Protein AF-A0A9D9KE44-F1 (afdb_monomer_lite)

pLDDT: mean 75.45, std 16.71, range [34.81, 94.5]

Sequence (70 aa):
MALSPTEANQDYPVPLEACKVYRVLPDPQAILHHMIRVIDESEEGDLYPNRYFTIVERAESLKQVLTSMN

Foldseek 3Di:
DDDDPPPDPVPDDDDDDPPDDWDWDDDPVLVVVQWTWTDDPVNDTDIDRVVVDDDDPDPVCSVVVVVVVD

Secondary structure (DSSP, 8-state):
-PPPS-S--TTSPPPPPTT---EEEP-HHHHHTTEEEEE-SSS-EEEEEGGG----SSHHHHHHHHHHT-

Radius of gyration: 15.15 Å; chains: 1; bounding box: 39×27×41 Å

Structure (mmCIF, N/CA/C/O backbone):
data_AF-A0A9D9KE44-F1
#
_entry.id   AF-A0A9D9KE44-F1
#
loop_
_atom_site.group_PDB
_atom_site.id
_atom_site.type_symbol
_atom_site.label_atom_id
_atom_site.label_alt_id
_atom_site.label_comp_id
_atom_site.label_asym_id
_atom_site.label_entity_id
_atom_site.label_seq_id
_atom_site.pdbx_PDB_ins_code
_atom_site.Cartn_x
_atom_site.Cartn_y
_atom_site.Cartn_z
_atom_site.occupancy
_atom_site.B_iso_or_equiv
_atom_site.auth_seq_id
_atom_site.auth_comp_id
_atom_site.auth_asym_id
_atom_site.auth_atom_id
_atom_site.pdbx_PDB_model_num
ATOM 1 N N . MET A 1 1 ? 19.262 -6.230 30.506 1.00 34.81 1 MET A N 1
ATOM 2 C CA . MET A 1 1 ? 20.237 -6.505 29.434 1.00 34.81 1 MET A CA 1
ATOM 3 C C . MET A 1 1 ? 19.526 -6.153 28.136 1.00 34.81 1 MET A C 1
ATOM 5 O O . MET A 1 1 ? 18.645 -6.895 27.728 1.00 34.81 1 MET A O 1
ATOM 9 N N . ALA A 1 2 ? 19.734 -4.933 27.634 1.00 39.50 2 ALA A N 1
ATOM 10 C CA . ALA A 1 2 ? 19.096 -4.462 26.406 1.00 39.50 2 ALA A CA 1
ATOM 11 C C . ALA A 1 2 ? 19.769 -5.163 25.222 1.00 39.50 2 ALA A C 1
ATOM 13 O O . ALA A 1 2 ? 20.997 -5.209 25.171 1.00 39.50 2 ALA A O 1
ATOM 14 N N . LEU A 1 3 ? 18.977 -5.757 24.333 1.00 41.62 3 LEU A N 1
ATOM 15 C CA . LEU A 1 3 ? 19.491 -6.383 23.121 1.00 41.62 3 LEU A CA 1
ATOM 16 C C . LEU A 1 3 ? 19.999 -5.277 22.187 1.00 41.62 3 LEU A C 1
ATOM 18 O O . LEU A 1 3 ? 19.283 -4.314 21.910 1.00 41.62 3 LEU A O 1
ATOM 22 N N . SER A 1 4 ? 21.258 -5.392 21.772 1.00 38.25 4 SER A N 1
ATOM 23 C CA . SER A 1 4 ? 21.913 -4.483 20.831 1.00 38.25 4 SER A CA 1
ATOM 24 C C . SER A 1 4 ? 21.241 -4.556 19.448 1.00 38.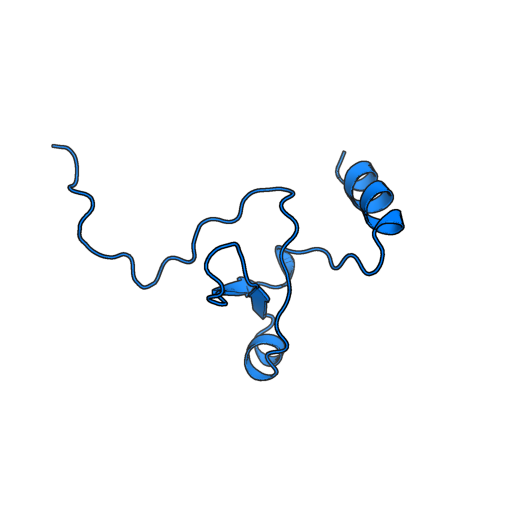25 4 SER A C 1
ATOM 26 O O . SER A 1 4 ? 20.836 -5.647 19.051 1.00 38.25 4 SER A O 1
ATOM 28 N N . PRO A 1 5 ? 21.146 -3.460 18.669 1.00 45.56 5 PRO A N 1
ATOM 29 C CA . PRO A 1 5 ? 20.327 -3.409 17.454 1.00 45.56 5 PRO A CA 1
ATOM 30 C C . PRO A 1 5 ? 21.002 -3.987 16.192 1.00 45.56 5 PRO A C 1
ATOM 32 O O . PRO A 1 5 ? 20.636 -3.608 15.084 1.00 45.56 5 PRO A O 1
ATOM 35 N N . THR A 1 6 ? 22.003 -4.864 16.311 1.00 44.50 6 THR A N 1
ATOM 36 C CA . THR A 1 6 ? 22.935 -5.148 15.197 1.00 44.50 6 THR A CA 1
ATOM 37 C C . THR A 1 6 ? 22.934 -6.573 14.652 1.00 44.50 6 THR A C 1
ATOM 39 O O . THR A 1 6 ? 23.834 -6.930 13.898 1.00 44.50 6 THR A O 1
ATOM 42 N N . GLU A 1 7 ? 21.920 -7.378 14.949 1.00 40.53 7 GLU A N 1
ATOM 43 C CA . GLU A 1 7 ? 21.691 -8.626 14.217 1.00 40.53 7 GLU A CA 1
ATOM 44 C C . GLU A 1 7 ? 20.552 -8.375 13.240 1.00 40.53 7 GLU A C 1
ATOM 46 O O . GLU A 1 7 ? 19.385 -8.284 13.612 1.00 40.53 7 GLU A O 1
ATOM 51 N N . ALA A 1 8 ? 20.943 -8.118 11.995 1.00 43.66 8 ALA A N 1
ATOM 52 C CA . ALA A 1 8 ? 20.059 -7.778 10.905 1.00 43.66 8 ALA A CA 1
ATOM 53 C C . ALA A 1 8 ? 18.924 -8.807 10.804 1.00 43.66 8 ALA A C 1
ATOM 55 O O . ALA A 1 8 ? 19.122 -9.941 10.372 1.00 43.66 8 ALA A O 1
ATOM 56 N N . ASN A 1 9 ? 17.721 -8.379 11.180 1.00 42.09 9 ASN A N 1
ATOM 57 C CA . ASN A 1 9 ? 16.472 -8.996 10.766 1.00 42.09 9 ASN A CA 1
ATOM 58 C C . ASN A 1 9 ? 16.336 -8.801 9.244 1.00 42.09 9 ASN A C 1
ATOM 60 O O . ASN A 1 9 ? 15.553 -7.974 8.794 1.00 42.09 9 ASN A O 1
ATOM 64 N N . GLN A 1 10 ? 17.138 -9.515 8.448 1.00 51.59 10 GLN A N 1
ATOM 65 C CA . GLN A 1 10 ? 17.120 -9.429 6.980 1.00 51.59 10 GLN A CA 1
ATOM 66 C C . GLN A 1 10 ? 15.844 -10.026 6.363 1.00 51.59 10 GLN A C 1
ATOM 68 O O . GLN A 1 10 ? 15.646 -9.917 5.160 1.00 51.59 10 GLN A O 1
ATOM 73 N N . ASP A 1 11 ? 14.974 -10.612 7.187 1.00 52.00 11 ASP A N 1
ATOM 74 C CA . ASP A 1 11 ? 13.726 -11.257 6.774 1.00 52.00 11 ASP A CA 1
ATOM 75 C C . ASP A 1 11 ? 12.469 -10.606 7.367 1.00 52.00 11 ASP A C 1
ATOM 77 O O . ASP A 1 11 ? 11.366 -11.120 7.169 1.00 52.00 11 ASP A O 1
ATOM 81 N N . TYR A 1 12 ? 12.595 -9.494 8.103 1.00 51.53 12 TYR A N 1
ATOM 82 C CA . TYR A 1 12 ? 11.409 -8.767 8.551 1.00 51.53 12 TYR A CA 1
ATOM 83 C C . TYR A 1 12 ? 11.139 -7.593 7.623 1.00 51.53 12 TYR A C 1
ATOM 85 O O . TYR A 1 12 ? 11.902 -6.625 7.654 1.00 51.53 12 TYR A O 1
ATOM 93 N N . PRO A 1 13 ? 10.058 -7.652 6.823 1.00 61.97 13 PRO A N 1
ATOM 94 C CA . PRO A 1 13 ? 9.653 -6.500 6.044 1.00 61.97 13 PRO A CA 1
ATOM 95 C C . PRO A 1 13 ? 9.415 -5.321 6.990 1.00 61.97 13 PRO A C 1
ATOM 97 O O . PRO A 1 13 ? 8.933 -5.504 8.119 1.00 61.97 13 PRO A O 1
ATOM 100 N N . VAL A 1 14 ? 9.792 -4.125 6.541 1.00 66.31 14 VAL A N 1
ATOM 101 C CA . VAL A 1 14 ? 9.608 -2.886 7.301 1.00 66.31 14 VAL A CA 1
ATOM 102 C C . VAL A 1 14 ? 8.147 -2.819 7.775 1.00 66.31 14 VAL A C 1
ATOM 104 O O . VAL A 1 14 ? 7.230 -3.071 6.995 1.00 66.31 14 VAL A O 1
ATOM 107 N N . PRO A 1 15 ? 7.868 -2.557 9.063 1.00 74.38 15 PRO A N 1
ATOM 108 C CA . PRO A 1 15 ? 6.493 -2.572 9.545 1.00 74.38 15 PRO A CA 1
ATOM 109 C C . PRO A 1 15 ? 5.635 -1.559 8.775 1.00 74.38 15 PRO A C 1
ATOM 111 O O . PRO A 1 15 ? 5.992 -0.388 8.663 1.00 74.38 15 PRO A O 1
ATOM 114 N N . LEU A 1 16 ? 4.487 -2.016 8.261 1.00 78.19 16 LEU A N 1
ATOM 115 C CA . LEU A 1 16 ? 3.523 -1.149 7.585 1.00 78.19 16 LEU A CA 1
ATOM 116 C C . LEU A 1 16 ? 2.957 -0.118 8.566 1.00 78.19 16 LEU A C 1
ATOM 118 O O . LEU A 1 16 ? 2.504 -0.457 9.661 1.00 78.19 16 LEU A O 1
ATOM 122 N N . GLU A 1 17 ? 2.914 1.137 8.132 1.00 77.44 17 GLU A N 1
ATOM 123 C CA . GLU A 1 17 ? 2.201 2.202 8.823 1.00 77.44 17 GLU A CA 1
ATOM 124 C C . GLU A 1 17 ? 0.725 2.164 8.408 1.00 77.44 17 GLU A C 1
ATOM 126 O O . GLU A 1 17 ? 0.387 2.193 7.219 1.00 77.44 17 GLU A O 1
ATOM 131 N N . ALA A 1 18 ? -0.182 2.104 9.386 1.00 75.69 18 ALA A N 1
ATOM 132 C CA . ALA A 1 18 ? -1.614 2.119 9.109 1.00 75.69 18 ALA A CA 1
ATOM 133 C C . ALA A 1 18 ? -2.017 3.412 8.374 1.00 75.69 18 ALA A C 1
ATOM 135 O O . ALA A 1 18 ? -1.579 4.504 8.729 1.00 75.69 18 ALA A O 1
ATOM 136 N N . CYS A 1 19 ? -2.878 3.282 7.358 1.00 75.25 19 CYS A N 1
ATOM 137 C CA . CYS A 1 19 ? -3.381 4.382 6.522 1.00 75.25 19 CYS A CA 1
ATOM 138 C C . CYS A 1 19 ? -2.331 5.122 5.667 1.00 75.25 19 CYS A C 1
ATOM 140 O O . CYS A 1 19 ? -2.674 6.129 5.041 1.00 75.25 19 CYS A O 1
ATOM 142 N N . LYS A 1 20 ? -1.087 4.631 5.573 1.00 82.81 20 LYS A N 1
ATOM 143 C CA . LYS A 1 20 ? -0.111 5.140 4.599 1.00 82.81 20 LYS A CA 1
ATOM 144 C C . LYS A 1 20 ? -0.466 4.629 3.198 1.00 82.81 20 LYS A C 1
ATOM 146 O O . LYS A 1 20 ? -0.871 3.481 3.013 1.00 82.81 20 LYS A O 1
ATOM 151 N N . VAL A 1 21 ? -0.350 5.506 2.203 1.00 83.62 21 VAL A N 1
ATOM 152 C CA . VAL A 1 21 ? -0.546 5.151 0.792 1.00 83.62 21 VAL A CA 1
ATOM 153 C C . VAL A 1 21 ? 0.806 4.764 0.211 1.00 83.62 21 VAL A C 1
ATOM 155 O O . VAL A 1 21 ? 1.739 5.562 0.234 1.00 83.62 21 VAL A O 1
ATOM 158 N N . TYR A 1 22 ? 0.893 3.553 -0.330 1.00 87.12 22 TYR A N 1
ATOM 159 C CA . TYR A 1 22 ? 2.107 3.014 -0.936 1.00 87.12 22 TYR A CA 1
ATOM 160 C C . TYR A 1 22 ? 1.958 2.910 -2.455 1.00 87.12 22 TYR A C 1
ATOM 162 O O . TYR A 1 22 ? 0.854 2.709 -2.969 1.00 87.12 22 TYR A O 1
ATOM 170 N N . ARG A 1 23 ? 3.073 3.013 -3.188 1.00 87.50 23 ARG A N 1
ATOM 171 C CA . ARG A 1 23 ? 3.086 2.726 -4.630 1.00 87.50 23 ARG A CA 1
ATOM 172 C C . ARG A 1 23 ? 3.253 1.231 -4.846 1.00 87.50 23 ARG A C 1
ATOM 174 O O . ARG A 1 23 ? 4.093 0.612 -4.207 1.00 87.50 23 ARG A O 1
ATOM 181 N N . VAL A 1 24 ? 2.487 0.665 -5.771 1.00 88.25 24 VAL A N 1
ATOM 182 C CA . VAL A 1 24 ? 2.568 -0.758 -6.124 1.00 88.25 24 VAL A CA 1
ATOM 183 C C . VAL A 1 24 ? 3.473 -0.935 -7.339 1.00 88.25 24 VAL A C 1
ATOM 185 O O . VAL A 1 24 ? 3.308 -0.229 -8.335 1.00 88.25 24 VAL A O 1
ATOM 188 N N . LEU A 1 25 ? 4.390 -1.901 -7.277 1.00 88.81 25 LEU A N 1
ATOM 189 C CA . LEU A 1 25 ? 5.142 -2.369 -8.438 1.00 88.81 25 LEU A CA 1
ATOM 190 C C . LEU A 1 25 ? 4.485 -3.612 -9.047 1.00 88.81 25 LEU A C 1
ATOM 192 O O . LEU A 1 25 ? 4.154 -4.546 -8.312 1.00 88.81 25 LEU A O 1
ATOM 196 N N . PRO A 1 26 ? 4.343 -3.678 -10.383 1.00 88.12 26 PRO A N 1
ATOM 197 C CA . PRO A 1 26 ? 3.946 -4.905 -11.055 1.00 88.12 26 PRO A CA 1
ATOM 198 C C . PRO A 1 26 ? 4.961 -6.022 -10.794 1.00 88.12 26 PRO A C 1
ATOM 200 O O . PRO A 1 26 ? 6.120 -5.927 -11.192 1.00 88.12 26 PRO A O 1
ATOM 203 N N . ASP A 1 27 ? 4.511 -7.098 -10.157 1.00 92.00 27 ASP A N 1
ATOM 204 C CA . ASP A 1 27 ? 5.308 -8.300 -9.920 1.00 92.00 27 ASP A CA 1
ATOM 205 C C . ASP A 1 27 ? 4.436 -9.538 -10.192 1.00 92.00 27 ASP A C 1
ATOM 207 O O . ASP A 1 27 ? 3.667 -9.967 -9.326 1.00 92.00 27 ASP A O 1
ATOM 211 N N . PRO A 1 28 ? 4.510 -10.111 -11.408 1.00 92.06 28 PRO A N 1
ATOM 212 C CA . PRO A 1 28 ? 3.713 -11.276 -11.775 1.00 92.06 28 PRO A CA 1
ATOM 213 C C . PRO A 1 28 ? 3.943 -12.482 -10.862 1.00 92.06 28 PRO A C 1
ATOM 215 O O . PRO A 1 28 ? 3.008 -13.241 -10.629 1.00 92.06 28 PRO A O 1
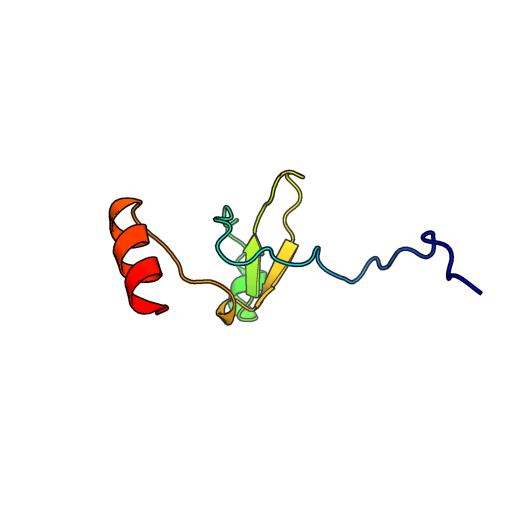ATOM 218 N N . GLN A 1 29 ? 5.157 -12.658 -10.329 1.00 93.50 29 GLN A N 1
ATOM 219 C CA . GLN A 1 29 ? 5.455 -13.765 -9.422 1.00 93.50 29 GLN A CA 1
ATOM 220 C C . GLN A 1 29 ? 4.774 -13.542 -8.071 1.00 93.50 29 GLN A C 1
ATOM 222 O O . GLN A 1 29 ? 4.097 -14.437 -7.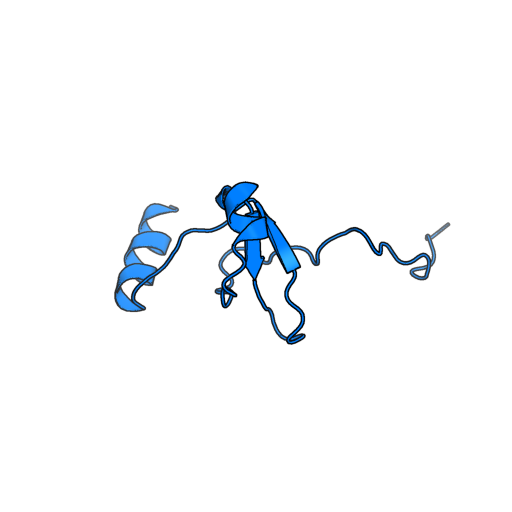576 1.00 93.50 29 GLN A O 1
ATOM 227 N N . ALA A 1 30 ? 4.854 -12.332 -7.514 1.00 91.75 30 ALA A N 1
ATOM 228 C CA . ALA A 1 30 ? 4.155 -11.991 -6.276 1.00 91.75 30 ALA A CA 1
ATOM 229 C C . ALA A 1 30 ? 2.637 -12.209 -6.387 1.00 91.75 30 ALA A C 1
ATOM 231 O O . ALA A 1 30 ? 2.025 -12.800 -5.495 1.00 91.75 30 ALA A O 1
ATOM 232 N N . ILE A 1 31 ? 2.042 -11.801 -7.512 1.00 90.06 31 ILE A N 1
ATOM 233 C CA . ILE A 1 31 ? 0.602 -11.943 -7.762 1.00 90.06 31 ILE A CA 1
ATOM 234 C C . ILE A 1 31 ? 0.169 -13.415 -7.707 1.00 90.06 31 ILE A C 1
ATOM 236 O O . ILE A 1 31 ? -0.857 -13.717 -7.091 1.00 90.06 31 ILE A O 1
ATOM 240 N N . LEU A 1 32 ? 0.959 -14.335 -8.279 1.00 94.19 32 LEU A N 1
ATOM 241 C CA . LEU A 1 32 ? 0.690 -15.781 -8.230 1.00 94.19 32 LEU A CA 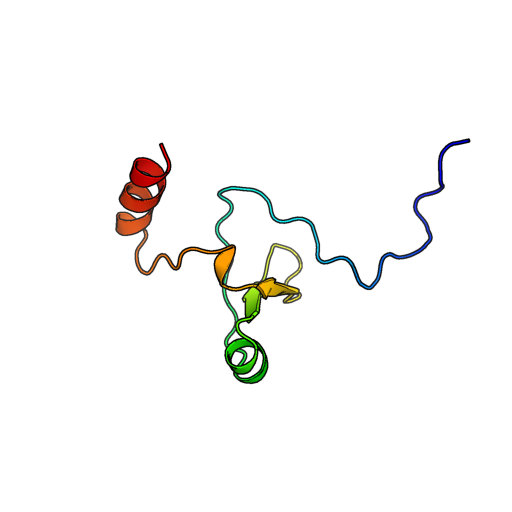1
ATOM 242 C C . LEU A 1 32 ? 0.643 -16.329 -6.795 1.00 94.19 32 LEU A C 1
ATOM 244 O O . LEU A 1 32 ? -0.030 -17.326 -6.542 1.00 94.19 32 LEU A O 1
ATOM 248 N N . HIS A 1 33 ? 1.320 -15.664 -5.860 1.00 94.50 33 HIS A N 1
ATOM 249 C CA . HIS A 1 33 ? 1.385 -16.036 -4.448 1.00 94.50 33 HIS A CA 1
ATOM 250 C C . HIS A 1 33 ? 0.457 -15.206 -3.544 1.00 94.50 33 HIS A C 1
ATOM 252 O O . HIS A 1 33 ? 0.592 -15.262 -2.325 1.00 94.50 33 HIS A O 1
ATOM 258 N N . HIS A 1 34 ? -0.491 -14.444 -4.107 1.00 92.62 34 HIS A N 1
ATOM 259 C CA . HIS A 1 34 ? -1.347 -13.507 -3.358 1.00 92.62 34 HIS A CA 1
ATOM 260 C C . HIS A 1 34 ? -0.560 -12.433 -2.585 1.00 92.62 34 HIS A C 1
ATOM 262 O O . HIS A 1 34 ? -1.007 -11.918 -1.555 1.00 92.62 34 HIS A O 1
ATOM 268 N N . MET A 1 35 ? 0.609 -12.073 -3.107 1.00 93.25 35 MET A N 1
ATOM 269 C CA . MET A 1 35 ? 1.477 -11.030 -2.580 1.00 93.25 35 MET A CA 1
ATOM 270 C C . MET A 1 35 ? 1.393 -9.780 -3.462 1.00 93.25 35 MET A C 1
ATOM 272 O O . MET A 1 35 ? 1.019 -9.838 -4.635 1.00 93.25 35 MET A O 1
ATOM 276 N N . ILE A 1 36 ? 1.754 -8.640 -2.887 1.00 90.75 36 ILE A N 1
ATOM 277 C CA . ILE A 1 36 ? 1.875 -7.356 -3.565 1.00 90.75 36 ILE A CA 1
ATOM 278 C C . ILE A 1 36 ? 3.242 -6.758 -3.248 1.00 90.75 36 ILE A C 1
ATOM 280 O O . ILE A 1 36 ? 3.682 -6.795 -2.098 1.00 90.75 36 ILE A O 1
ATOM 284 N N . ARG A 1 37 ? 3.918 -6.238 -4.278 1.00 91.81 37 ARG A N 1
ATOM 285 C CA . ARG A 1 37 ? 5.171 -5.504 -4.112 1.00 91.81 37 ARG A CA 1
ATOM 286 C C . ARG A 1 37 ? 4.867 -4.024 -3.955 1.00 91.81 37 ARG A C 1
ATOM 288 O O . ARG A 1 37 ? 4.261 -3.433 -4.850 1.00 91.81 37 ARG A O 1
ATOM 295 N N . VAL A 1 38 ? 5.275 -3.435 -2.840 1.00 89.69 38 VAL A N 1
ATOM 296 C CA . VAL A 1 38 ? 5.046 -2.019 -2.536 1.00 89.69 38 VAL A CA 1
ATOM 297 C C . VAL A 1 38 ? 6.373 -1.303 -2.323 1.00 89.69 38 VAL A C 1
ATOM 299 O O . VAL A 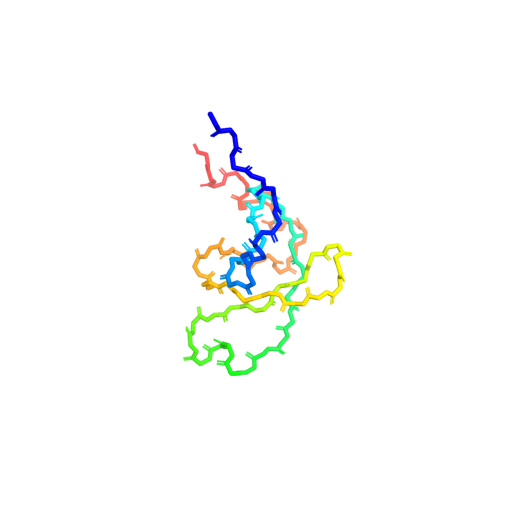1 38 ? 7.298 -1.881 -1.767 1.00 89.69 38 VAL A O 1
ATOM 302 N N . ILE A 1 39 ? 6.463 -0.058 -2.787 1.00 87.69 39 ILE A N 1
ATOM 303 C CA . ILE A 1 39 ? 7.607 0.829 -2.554 1.00 87.69 39 ILE A CA 1
ATOM 304 C C . ILE A 1 39 ? 7.201 1.893 -1.534 1.00 87.69 39 ILE A C 1
ATOM 306 O O . ILE A 1 39 ? 6.139 2.519 -1.678 1.00 87.69 39 ILE A O 1
ATOM 310 N N . ASP A 1 40 ? 8.072 2.124 -0.557 1.00 81.31 40 ASP A N 1
ATOM 311 C CA . ASP A 1 40 ? 7.995 3.223 0.401 1.00 81.31 40 ASP A CA 1
ATOM 312 C C . ASP A 1 40 ? 8.944 4.388 0.015 1.00 81.31 40 ASP A C 1
ATOM 314 O O . ASP A 1 40 ? 9.013 4.783 -1.150 1.00 81.31 40 ASP A O 1
ATOM 318 N N . GLU A 1 41 ? 9.623 5.005 0.982 1.00 77.06 41 GLU A N 1
ATOM 319 C CA . GLU A 1 41 ? 10.587 6.094 0.770 1.00 77.06 41 GLU A CA 1
ATOM 320 C C . GLU A 1 41 ? 11.976 5.597 0.335 1.00 77.06 41 GLU A C 1
ATOM 322 O O . GLU A 1 41 ? 12.777 6.393 -0.151 1.00 77.06 41 GLU A O 1
ATOM 327 N N . SER A 1 42 ? 12.261 4.299 0.486 1.00 70.88 42 SER A N 1
ATOM 328 C CA . SER A 1 42 ? 13.572 3.701 0.201 1.00 70.88 42 SER A CA 1
ATOM 329 C C . SER A 1 42 ? 13.822 3.404 -1.280 1.00 70.88 42 SER A C 1
ATOM 331 O O . SER A 1 42 ? 14.936 3.050 -1.648 1.00 70.88 42 SER A O 1
ATOM 333 N N . GLU A 1 43 ? 12.797 3.520 -2.131 1.00 73.31 43 GLU A N 1
ATOM 334 C CA . GLU A 1 43 ? 12.789 3.045 -3.528 1.00 73.31 43 GLU A CA 1
ATOM 335 C C . GLU A 1 43 ? 12.984 1.525 -3.706 1.00 73.31 43 GLU A C 1
ATOM 337 O O . GLU A 1 43 ? 12.804 1.009 -4.813 1.00 73.31 43 GLU A O 1
ATOM 342 N N . GLU A 1 44 ? 13.254 0.788 -2.628 1.00 75.44 44 GLU A N 1
ATOM 343 C CA . GLU A 1 44 ? 13.289 -0.667 -2.603 1.00 75.44 44 GLU A CA 1
ATOM 344 C C . GLU A 1 44 ? 11.864 -1.215 -2.407 1.00 75.44 44 GLU A C 1
ATOM 346 O O . GLU A 1 44 ? 11.028 -0.650 -1.701 1.00 75.44 44 GLU A O 1
ATOM 351 N N . GLY A 1 45 ? 11.532 -2.275 -3.148 1.00 82.94 45 GLY A N 1
ATOM 352 C CA . GLY A 1 45 ? 10.181 -2.830 -3.179 1.00 82.94 45 GLY A CA 1
ATOM 353 C C . GLY A 1 45 ? 10.049 -4.063 -2.294 1.00 82.94 45 GLY A C 1
ATOM 354 O O . GLY A 1 45 ? 10.559 -5.121 -2.669 1.00 82.94 45 GLY A O 1
ATOM 355 N N . ASP A 1 46 ? 9.280 -3.964 -1.215 1.00 88.12 46 ASP A N 1
ATOM 356 C CA . ASP A 1 46 ? 8.998 -5.056 -0.278 1.00 88.12 46 ASP A CA 1
ATOM 357 C C . ASP A 1 46 ? 7.736 -5.845 -0.652 1.00 88.12 46 ASP A C 1
ATOM 359 O O . ASP A 1 46 ? 6.809 -5.321 -1.276 1.00 88.12 46 ASP A O 1
ATOM 363 N N . LEU A 1 47 ? 7.682 -7.120 -0.251 1.00 89.94 47 LEU A N 1
ATOM 364 C CA . LEU A 1 47 ? 6.544 -8.009 -0.495 1.00 89.94 47 LEU A CA 1
ATOM 365 C C . LEU A 1 47 ? 5.668 -8.171 0.743 1.00 89.94 47 LEU A C 1
ATOM 367 O O . LEU A 1 47 ? 6.130 -8.575 1.807 1.00 89.94 47 LEU A O 1
ATOM 371 N N . TYR A 1 48 ? 4.364 -7.993 0.553 1.00 88.75 48 TYR A N 1
ATOM 372 C CA . TYR A 1 48 ? 3.366 -8.199 1.598 1.00 88.75 48 TYR A CA 1
ATOM 373 C C . TYR A 1 48 ? 2.165 -8.987 1.073 1.00 88.75 48 TYR A C 1
ATOM 375 O O . TYR A 1 48 ? 1.883 -8.951 -0.125 1.00 88.75 48 TYR A O 1
ATOM 383 N N . PRO A 1 49 ? 1.398 -9.659 1.946 1.00 91.38 49 PRO A N 1
ATOM 384 C CA . PRO A 1 49 ? 0.104 -10.216 1.574 1.00 91.38 49 PRO A CA 1
ATOM 385 C C . PRO A 1 49 ? -0.832 -9.131 1.028 1.00 91.38 49 PRO A C 1
ATOM 387 O O . PRO A 1 49 ? -1.042 -8.102 1.673 1.00 91.38 49 PRO A O 1
ATOM 390 N N . ASN A 1 50 ? -1.459 -9.379 -0.123 1.00 90.25 50 ASN A N 1
ATOM 391 C CA . ASN A 1 50 ? -2.355 -8.408 -0.761 1.00 90.25 50 ASN A CA 1
ATOM 392 C C . ASN A 1 50 ? -3.534 -7.983 0.139 1.00 90.25 50 ASN A C 1
ATOM 394 O O . ASN A 1 50 ? -3.965 -6.837 0.086 1.00 90.25 50 ASN A O 1
ATOM 398 N N . ARG A 1 51 ? -3.991 -8.872 1.031 1.00 90.62 51 ARG A N 1
ATOM 399 C CA . ARG A 1 51 ? -5.075 -8.645 2.000 1.00 90.62 51 ARG A CA 1
ATOM 400 C C . ARG A 1 51 ? -4.810 -7.518 3.003 1.00 90.62 51 ARG A C 1
ATOM 402 O O . ARG A 1 51 ? -5.737 -7.115 3.694 1.00 90.62 51 ARG A O 1
ATOM 409 N N . TYR A 1 52 ? -3.565 -7.059 3.139 1.00 88.56 52 TYR A N 1
ATOM 410 C CA . TYR A 1 52 ? -3.230 -5.919 4.001 1.00 88.56 52 TYR A CA 1
ATOM 411 C C . TYR A 1 52 ? -3.545 -4.574 3.343 1.00 88.56 52 TYR A C 1
ATOM 413 O O . TYR A 1 52 ? -3.532 -3.550 4.020 1.00 88.56 52 TYR A O 1
ATOM 421 N N . PHE A 1 53 ? -3.854 -4.569 2.045 1.00 88.25 53 PHE A N 1
ATOM 422 C CA . PHE A 1 53 ? -4.050 -3.355 1.270 1.00 88.25 53 PHE A CA 1
ATOM 423 C C . PHE A 1 53 ? -5.442 -3.317 0.654 1.00 88.25 53 PHE A C 1
ATOM 425 O O . PHE A 1 53 ? -6.022 -4.332 0.276 1.00 88.25 53 PHE A O 1
ATOM 432 N N . THR A 1 54 ? -5.949 -2.099 0.501 1.00 87.25 54 THR A N 1
ATOM 433 C CA . THR A 1 54 ? -7.087 -1.794 -0.366 1.00 87.25 54 THR A CA 1
ATOM 434 C C . THR A 1 54 ? -6.565 -0.985 -1.543 1.00 87.25 54 THR A C 1
ATOM 436 O O . THR A 1 54 ? -5.878 0.017 -1.348 1.00 87.25 54 THR A O 1
ATOM 439 N N . ILE A 1 55 ? -6.868 -1.419 -2.766 1.00 83.44 55 ILE A N 1
ATOM 440 C CA . ILE A 1 55 ? -6.486 -0.681 -3.972 1.00 83.44 55 ILE A CA 1
ATOM 441 C C . ILE A 1 55 ? -7.384 0.551 -4.092 1.00 83.44 55 ILE A C 1
ATOM 443 O O . ILE A 1 55 ? -8.609 0.442 -4.087 1.00 83.44 55 ILE A O 1
ATOM 447 N N . VAL A 1 56 ? -6.765 1.723 -4.219 1.00 80.12 56 VAL A N 1
ATOM 448 C CA . VAL A 1 56 ? -7.459 2.996 -4.428 1.00 80.12 56 VAL A CA 1
ATOM 449 C C . VAL A 1 56 ? -7.113 3.506 -5.824 1.00 80.12 56 VAL A C 1
ATOM 451 O O . VAL A 1 56 ? -6.029 4.032 -6.051 1.00 80.12 56 VAL A O 1
ATOM 454 N N . GLU A 1 57 ? -8.032 3.336 -6.775 1.00 75.00 57 GLU A N 1
ATOM 455 C CA . GLU A 1 57 ? -7.812 3.711 -8.183 1.00 75.00 57 GLU A CA 1
ATOM 456 C C . GLU A 1 57 ? -7.856 5.229 -8.421 1.00 75.00 57 GLU A C 1
ATOM 458 O O . GLU A 1 57 ? -7.266 5.734 -9.377 1.00 75.00 57 GLU A O 1
ATOM 463 N N . ARG A 1 58 ? -8.562 5.980 -7.565 1.00 74.06 58 ARG A N 1
ATOM 464 C CA . ARG A 1 58 ? -8.690 7.442 -7.657 1.00 74.06 58 ARG A CA 1
AT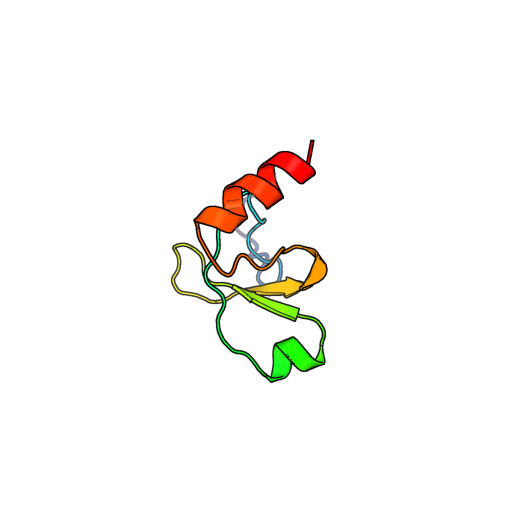OM 465 C C . ARG A 1 58 ? -8.617 8.082 -6.280 1.00 74.06 58 ARG A C 1
ATOM 467 O O . ARG A 1 58 ? -9.186 7.566 -5.324 1.00 74.06 58 ARG A O 1
ATOM 474 N N . ALA A 1 59 ? -8.007 9.264 -6.199 1.00 70.25 59 ALA A N 1
ATOM 475 C CA . ALA A 1 59 ? -7.932 10.036 -4.956 1.00 70.25 59 ALA A CA 1
ATOM 476 C C . ALA A 1 59 ? -9.321 10.324 -4.347 1.00 70.25 59 ALA A C 1
ATOM 478 O O . ALA A 1 59 ? -9.479 10.309 -3.131 1.00 70.25 59 ALA A O 1
ATOM 479 N N . GLU A 1 60 ? -10.350 10.513 -5.178 1.00 72.12 60 GLU A N 1
ATOM 480 C CA . GLU A 1 60 ? -11.739 10.693 -4.725 1.00 72.12 60 GLU A CA 1
ATOM 481 C C . GLU A 1 60 ? -12.299 9.453 -4.009 1.00 72.12 60 GLU A C 1
ATOM 483 O O . GLU A 1 60 ? -13.072 9.575 -3.056 1.00 72.12 60 GLU A O 1
ATOM 488 N N . SER A 1 61 ? -11.860 8.257 -4.408 1.00 74.00 61 SER A N 1
ATOM 489 C CA . SER A 1 61 ? -12.247 6.986 -3.790 1.00 74.00 61 SER A CA 1
ATOM 490 C C . SER A 1 61 ? -11.604 6.785 -2.414 1.00 74.00 61 SER A C 1
ATOM 492 O O . SER A 1 61 ? -12.148 6.049 -1.593 1.00 74.00 61 SER A O 1
ATOM 494 N N . LEU A 1 62 ? -10.499 7.481 -2.110 1.00 76.75 62 LEU A N 1
ATOM 495 C CA . LEU A 1 62 ? -9.815 7.377 -0.817 1.00 76.75 62 LEU A CA 1
ATOM 496 C C . LEU A 1 62 ? -10.730 7.787 0.345 1.00 76.75 62 LEU A C 1
ATOM 498 O O . LEU A 1 62 ? -10.764 7.124 1.378 1.00 76.75 62 LEU A O 1
ATOM 502 N N . LYS A 1 63 ? -11.528 8.848 0.162 1.00 73.38 63 LYS A N 1
ATOM 503 C CA . LYS A 1 63 ? -12.457 9.337 1.192 1.00 73.38 63 LYS A CA 1
ATOM 504 C C . LYS A 1 63 ? -13.527 8.298 1.540 1.00 73.38 63 LYS A C 1
ATOM 506 O O . LYS A 1 63 ? -13.904 8.185 2.704 1.00 73.38 63 LYS A O 1
ATOM 511 N N . GLN A 1 64 ? -14.003 7.540 0.550 1.00 74.94 64 GLN A N 1
ATOM 512 C CA . GLN A 1 64 ? -14.992 6.480 0.764 1.00 74.94 64 GLN A CA 1
ATOM 513 C C . GLN A 1 64 ? -14.399 5.323 1.569 1.00 74.94 64 GLN A C 1
ATOM 515 O O . GLN A 1 64 ? -15.013 4.902 2.547 1.00 74.94 64 GLN A O 1
ATOM 520 N N . VAL A 1 65 ? -13.186 4.878 1.218 1.00 77.69 65 VAL A N 1
ATOM 521 C CA . VAL A 1 65 ? -12.470 3.829 1.961 1.00 77.69 65 VAL A CA 1
ATOM 522 C C . VAL A 1 65 ? -12.271 4.254 3.416 1.00 77.69 65 VAL A C 1
ATOM 524 O O . VAL A 1 65 ? -12.710 3.541 4.314 1.00 77.69 65 VAL A O 1
ATOM 527 N N . LEU A 1 66 ? -11.735 5.456 3.653 1.00 75.56 66 LEU A N 1
ATOM 528 C CA . LEU A 1 66 ? -11.505 5.977 5.006 1.00 75.56 66 LEU A CA 1
ATOM 529 C C . LEU A 1 66 ? -12.796 6.099 5.832 1.00 75.56 66 LEU A C 1
ATOM 531 O O . LEU A 1 66 ? -12.776 5.853 7.031 1.00 75.56 66 LEU A O 1
ATOM 535 N N . THR A 1 67 ? -13.922 6.444 5.201 1.00 76.44 67 THR A N 1
ATOM 536 C CA . THR A 1 67 ? -15.220 6.547 5.894 1.00 76.44 67 THR A CA 1
ATOM 537 C C . THR A 1 67 ? -15.816 5.169 6.211 1.00 76.44 67 THR A C 1
ATOM 539 O O . THR A 1 67 ? -16.529 5.030 7.195 1.00 76.44 67 THR A O 1
ATOM 542 N N . SER A 1 68 ? -15.526 4.145 5.399 1.00 75.12 68 SER A N 1
ATOM 543 C CA . SER A 1 68 ? -16.023 2.772 5.595 1.00 75.12 68 SER A CA 1
ATOM 544 C C . SER A 1 68 ? -15.258 1.960 6.648 1.00 75.12 68 SER A C 1
ATOM 546 O O . SER A 1 68 ? -15.705 0.884 7.033 1.00 75.12 68 SER A O 1
ATOM 548 N N . MET A 1 69 ? -14.103 2.461 7.098 1.00 69.19 69 MET A N 1
ATOM 549 C CA . MET A 1 69 ? -13.247 1.827 8.111 1.00 69.19 69 MET A CA 1
ATOM 550 C C . MET A 1 69 ? -13.638 2.195 9.555 1.00 69.19 69 MET A C 1
ATOM 552 O O . MET A 1 69 ? -12.912 1.843 10.485 1.00 69.19 69 MET A O 1
ATOM 556 N N . ASN A 1 70 ? -14.747 2.917 9.739 1.00 54.44 70 ASN A N 1
ATOM 557 C CA . ASN A 1 70 ? -15.202 3.483 11.008 1.00 54.44 70 ASN A CA 1
ATOM 558 C C . ASN A 1 70 ? -16.577 2.941 11.415 1.00 54.44 70 ASN A C 1
ATOM 560 O O . ASN A 1 70 ? -16.878 3.037 12.626 1.00 54.44 70 ASN A O 1
#